Protein AF-A0A7X0E9U4-F1 (afdb_monomer)

Radius of gyration: 13.76 Å; Cα contacts (8 Å, |Δi|>4): 264; chains: 1; bounding box: 33×31×38 Å

Sequence (121 aa):
MEVSDVLLEAIRSLRSTFHVVLRDSQCLELAFSSVVLAGAEGSHIMSFTSPHSAWAMEWDSVNSNWVARPELSNPASGSVVEAFVKRSHTGYMLSFSDRGSPLVRWGFTAKAIAIRAATQA

Nearest PDB structures (foldseek):
  4twn-assembly1_A  TM=5.624E-01  e=2.763E+00  Homo sapiens
  9c1r-assembly1_A  TM=6.090E-01  e=5.281E+00  Homo sapiens
  3q6u-assembly1_A  TM=5.946E-01  e=5.003E+00  Homo sapiens
  4mxc-assembly1_A  TM=4.826E-01  e=5.281E+00  Homo sapiens
  7aaz-assembly1_A  TM=3.379E-01  e=6.210E+00  Homo sapiens

pLDDT: mean 72.65, std 9.89, range [42.5, 87.81]

Structure (mmCIF, N/CA/C/O backbone):
data_AF-A0A7X0E9U4-F1
#
_entry.id   AF-A0A7X0E9U4-F1
#
loop_
_atom_site.group_PDB
_atom_site.id
_atom_site.type_symbol
_atom_site.label_atom_id
_atom_site.label_alt_id
_atom_site.label_comp_id
_atom_site.label_asym_id
_atom_site.label_entity_id
_atom_site.label_seq_id
_atom_site.pdbx_PDB_ins_code
_atom_site.Cartn_x
_atom_site.Cartn_y
_atom_site.Cartn_z
_atom_site.occupancy
_atom_site.B_iso_or_equiv
_atom_site.auth_seq_id
_atom_site.auth_comp_id
_atom_site.auth_asym_id
_atom_site.auth_atom_id
_atom_site.pdbx_PDB_model_num
ATOM 1 N N . MET A 1 1 ? 5.198 9.657 16.022 1.00 49.19 1 MET A N 1
ATOM 2 C CA . MET A 1 1 ? 5.213 8.404 16.802 1.00 49.19 1 MET A CA 1
ATOM 3 C C . MET A 1 1 ? 5.990 7.398 15.978 1.00 49.19 1 MET A C 1
ATOM 5 O O . MET A 1 1 ? 5.622 7.212 14.825 1.00 49.19 1 MET A O 1
ATOM 9 N N . GLU A 1 2 ? 7.096 6.855 16.485 1.00 54.19 2 GLU A N 1
ATOM 10 C CA . GLU A 1 2 ? 7.781 5.769 15.777 1.00 54.19 2 GLU A CA 1
ATOM 11 C C . GLU A 1 2 ? 6.889 4.527 15.760 1.00 54.19 2 GLU A C 1
ATOM 13 O O . GLU A 1 2 ? 6.233 4.199 16.749 1.00 54.19 2 GLU A O 1
ATOM 18 N N . VAL A 1 3 ? 6.837 3.864 14.611 1.00 63.06 3 VAL A N 1
ATOM 19 C CA . VAL A 1 3 ? 6.064 2.640 14.417 1.00 63.06 3 VAL A CA 1
ATOM 20 C C . VAL A 1 3 ? 6.803 1.493 15.111 1.00 63.06 3 VAL A C 1
ATOM 22 O O . VAL A 1 3 ? 7.902 1.109 14.703 1.00 63.06 3 VAL A O 1
ATOM 25 N N . SER A 1 4 ? 6.220 0.972 16.194 1.00 67.94 4 SER A N 1
ATOM 26 C CA . SER A 1 4 ? 6.780 -0.166 16.929 1.00 67.94 4 SER A CA 1
ATOM 27 C C . SER A 1 4 ? 6.669 -1.458 16.115 1.00 67.94 4 SER A C 1
ATOM 29 O O . SER A 1 4 ? 5.805 -1.589 15.247 1.00 67.94 4 SER A O 1
ATOM 31 N N . ASP A 1 5 ? 7.516 -2.446 16.406 1.00 65.75 5 ASP A N 1
ATOM 32 C CA . ASP A 1 5 ? 7.462 -3.745 15.717 1.00 65.75 5 ASP A CA 1
ATOM 33 C C . ASP A 1 5 ? 6.136 -4.481 15.960 1.00 65.75 5 ASP A C 1
ATOM 35 O O . ASP A 1 5 ? 5.617 -5.128 15.054 1.00 65.75 5 ASP A O 1
ATOM 39 N N . VAL A 1 6 ? 5.515 -4.267 17.124 1.00 63.12 6 VAL A N 1
ATOM 40 C CA . VAL A 1 6 ? 4.160 -4.748 17.444 1.00 63.12 6 VAL A CA 1
ATOM 41 C C . VAL A 1 6 ? 3.120 -4.161 16.484 1.00 63.12 6 VAL A C 1
ATOM 43 O O . VAL A 1 6 ? 2.222 -4.863 16.025 1.00 63.12 6 VAL A O 1
ATOM 46 N N . LEU A 1 7 ? 3.254 -2.879 16.135 1.00 66.50 7 LEU A N 1
ATOM 47 C CA . LEU A 1 7 ? 2.363 -2.206 15.191 1.00 66.50 7 LEU A CA 1
ATOM 48 C C . LEU A 1 7 ? 2.541 -2.759 13.770 1.00 66.50 7 LEU A C 1
ATOM 50 O O . LEU A 1 7 ? 1.562 -2.934 13.050 1.00 66.50 7 LEU A O 1
ATOM 54 N N . LEU A 1 8 ? 3.777 -3.078 13.377 1.00 65.69 8 LEU A N 1
ATOM 55 C CA . LEU A 1 8 ? 4.064 -3.709 12.086 1.00 65.69 8 LEU A CA 1
ATOM 56 C C . LEU A 1 8 ? 3.496 -5.125 12.007 1.00 65.69 8 LEU A C 1
ATOM 58 O O . LEU A 1 8 ? 2.900 -5.477 10.994 1.00 65.69 8 LEU A O 1
ATOM 62 N N . GLU A 1 9 ? 3.646 -5.935 13.055 1.00 63.16 9 GLU A N 1
ATOM 63 C CA . GLU A 1 9 ? 3.042 -7.270 13.114 1.00 63.16 9 GLU A CA 1
ATOM 64 C C . GLU A 1 9 ? 1.512 -7.216 13.112 1.00 63.16 9 GLU A C 1
ATOM 66 O O . GLU A 1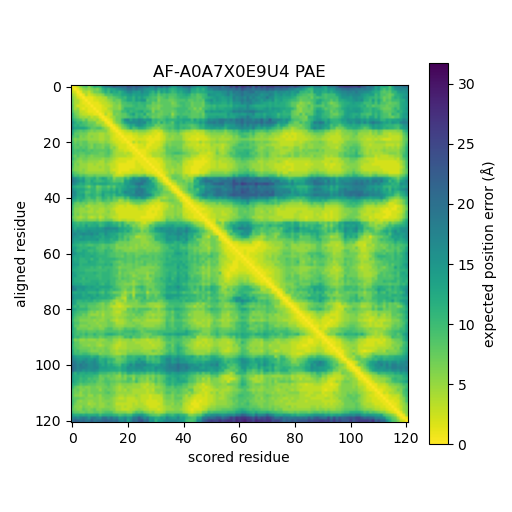 9 ? 0.870 -7.999 12.406 1.00 63.16 9 GLU A O 1
ATOM 71 N N . ALA A 1 10 ? 0.922 -6.239 13.807 1.00 61.50 10 ALA A N 1
ATOM 72 C CA . ALA A 1 10 ? -0.508 -5.977 13.723 1.00 61.50 10 ALA A CA 1
ATOM 73 C C . ALA A 1 10 ? -0.920 -5.674 12.274 1.00 61.50 10 ALA A C 1
ATOM 75 O O . ALA A 1 10 ? -1.823 -6.324 11.764 1.00 61.50 10 ALA A O 1
ATOM 76 N N . ILE A 1 11 ? -0.206 -4.799 11.556 1.00 64.62 11 ILE A N 1
ATOM 77 C CA . ILE A 1 11 ? -0.486 -4.517 10.135 1.00 64.62 11 ILE A CA 1
ATOM 78 C C . ILE A 1 11 ? -0.350 -5.772 9.267 1.00 64.62 11 ILE A C 1
ATOM 80 O O . ILE A 1 11 ? -1.213 -6.030 8.433 1.00 64.62 11 ILE A O 1
ATOM 84 N N . ARG A 1 12 ? 0.697 -6.579 9.478 1.00 62.97 12 ARG A N 1
ATOM 85 C CA . ARG A 1 12 ? 0.923 -7.837 8.739 1.00 62.97 12 ARG A CA 1
ATOM 86 C C . ARG A 1 12 ? -0.202 -8.856 8.935 1.00 62.97 12 ARG A C 1
ATOM 88 O O . ARG A 1 12 ? -0.352 -9.739 8.095 1.00 62.97 12 ARG A O 1
ATOM 95 N N . SER A 1 13 ? -0.954 -8.761 10.031 1.00 54.94 13 SER A N 1
ATOM 96 C CA . SER A 1 13 ? -2.075 -9.654 10.345 1.00 54.94 13 SER A CA 1
ATOM 97 C C . SER A 1 13 ? -3.447 -9.084 9.968 1.00 54.94 13 SER A C 1
ATOM 99 O O . SER A 1 13 ? -4.441 -9.812 10.037 1.00 54.94 13 SER A O 1
ATOM 101 N N . LEU A 1 14 ? -3.526 -7.825 9.511 1.00 61.09 14 LEU A N 1
ATOM 102 C CA . LEU A 1 14 ? -4.778 -7.225 9.058 1.00 61.09 14 LEU A CA 1
ATOM 103 C C . LEU A 1 14 ? -5.233 -7.877 7.749 1.00 61.09 14 LEU A C 1
ATOM 105 O O . LEU A 1 14 ? -4.778 -7.526 6.663 1.00 61.09 14 LEU A O 1
ATOM 109 N N . ARG A 1 15 ? -6.222 -8.769 7.845 1.00 62.25 15 ARG A N 1
ATOM 110 C CA . ARG A 1 15 ? -7.083 -9.152 6.713 1.00 62.25 15 ARG A CA 1
ATOM 111 C C . ARG A 1 15 ? -8.117 -8.053 6.439 1.00 62.25 15 ARG A C 1
ATOM 113 O O . ARG A 1 15 ? -9.315 -8.320 6.407 1.00 62.25 15 ARG A O 1
ATOM 120 N N . SER A 1 16 ? -7.659 -6.811 6.312 1.00 65.06 16 SER A N 1
ATOM 121 C CA . SER A 1 16 ? -8.516 -5.653 6.062 1.00 65.06 16 SER A CA 1
ATOM 122 C C . SER A 1 16 ? -8.303 -5.146 4.646 1.00 65.06 16 SER A C 1
ATOM 124 O O . SER A 1 1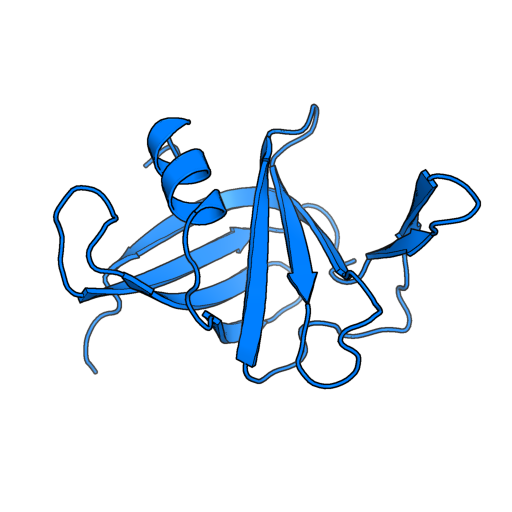6 ? -7.190 -5.137 4.132 1.00 65.06 16 SER A O 1
ATOM 126 N N . THR A 1 17 ? -9.387 -4.689 4.025 1.00 75.06 17 THR A N 1
ATOM 127 C CA . THR A 1 17 ? -9.280 -3.889 2.807 1.00 75.06 17 THR A CA 1
ATOM 128 C C . THR A 1 17 ? -8.795 -2.492 3.186 1.00 75.06 17 THR A C 1
ATOM 130 O O . THR A 1 17 ? -9.345 -1.864 4.091 1.00 75.06 17 THR A O 1
ATOM 133 N N . PHE A 1 18 ? -7.764 -2.018 2.498 1.00 81.00 18 PHE A N 1
ATOM 134 C CA . PHE A 1 18 ? -7.247 -0.664 2.609 1.00 81.00 18 PHE A CA 1
ATOM 135 C C . PHE A 1 18 ? -7.762 0.163 1.434 1.00 81.00 18 PHE A C 1
ATOM 137 O O . PHE A 1 18 ? -7.831 -0.321 0.307 1.00 81.00 18 PHE A O 1
ATOM 144 N N . HIS A 1 19 ? -8.085 1.423 1.670 1.00 84.81 19 HIS A N 1
ATOM 145 C CA . HIS A 1 19 ? -8.532 2.358 0.649 1.00 84.81 19 HIS A CA 1
ATOM 146 C C . HIS A 1 19 ? -7.477 3.433 0.443 1.00 84.81 19 HIS A C 1
ATOM 148 O O . HIS A 1 19 ? -7.027 4.048 1.405 1.00 84.81 19 HIS A O 1
ATOM 154 N N . VAL A 1 20 ? -7.086 3.678 -0.804 1.00 84.50 20 VAL A N 1
ATOM 155 C CA . VAL A 1 20 ? -6.166 4.775 -1.120 1.00 84.50 20 VAL A CA 1
ATOM 156 C C . VAL A 1 20 ? -6.892 6.106 -0.913 1.00 84.50 20 VAL A C 1
ATOM 158 O O . VAL A 1 20 ? -7.893 6.364 -1.577 1.00 84.50 20 VAL A O 1
ATOM 161 N N . VAL A 1 21 ? -6.392 6.935 0.005 1.00 87.62 21 VAL A N 1
ATOM 162 C CA . VAL A 1 21 ? -6.941 8.271 0.318 1.00 87.62 21 VAL A CA 1
ATOM 163 C C . VAL A 1 21 ? -6.142 9.368 -0.373 1.00 87.62 21 VAL A C 1
ATOM 165 O O . VAL A 1 21 ? -6.713 10.321 -0.895 1.00 87.62 21 VAL A O 1
ATOM 168 N N . LEU A 1 22 ? -4.818 9.224 -0.394 1.00 85.81 22 LEU A N 1
ATOM 169 C CA . LEU A 1 22 ? -3.899 10.163 -1.026 1.00 85.81 22 LEU A CA 1
ATOM 170 C C . LEU A 1 22 ? -2.796 9.383 -1.728 1.00 85.81 22 LEU A C 1
ATOM 172 O O . LEU A 1 22 ? -2.267 8.423 -1.171 1.00 85.81 22 LEU A O 1
ATOM 176 N N . ARG A 1 23 ? -2.423 9.831 -2.924 1.00 82.00 23 ARG A N 1
ATOM 177 C CA . ARG A 1 23 ? -1.217 9.389 -3.619 1.00 82.00 23 ARG A CA 1
ATOM 178 C C . ARG A 1 23 ? -0.624 10.564 -4.385 1.00 82.00 23 ARG A C 1
ATOM 180 O O . ARG A 1 23 ? -1.247 11.068 -5.317 1.00 82.00 23 ARG A O 1
ATOM 187 N N . ASP A 1 24 ? 0.591 10.950 -4.027 1.00 82.31 24 ASP A N 1
ATOM 188 C CA . ASP A 1 24 ? 1.387 11.932 -4.759 1.00 82.31 24 ASP A CA 1
ATOM 189 C C . ASP A 1 24 ? 2.841 11.450 -4.939 1.00 82.31 24 ASP A C 1
ATOM 191 O O . ASP A 1 24 ? 3.148 10.263 -4.812 1.00 82.31 24 ASP A O 1
ATOM 195 N N . SER A 1 25 ? 3.754 12.341 -5.325 1.00 77.44 25 SER A N 1
ATOM 196 C CA . SER A 1 25 ? 5.156 11.991 -5.575 1.00 77.44 25 SER A CA 1
ATOM 197 C C . SER A 1 25 ? 5.962 11.668 -4.307 1.00 77.44 25 SER A C 1
ATOM 199 O O . SER A 1 25 ? 7.057 11.115 -4.429 1.00 77.44 25 SER A O 1
ATOM 201 N N . GLN A 1 26 ? 5.440 11.991 -3.120 1.00 82.12 26 GLN A N 1
ATOM 202 C CA . GLN A 1 26 ? 6.115 11.911 -1.820 1.00 82.12 26 GLN A CA 1
ATOM 203 C C . GLN A 1 26 ? 5.345 11.097 -0.772 1.00 82.12 26 GLN A C 1
ATOM 205 O O . GLN A 1 26 ? 5.973 10.520 0.118 1.00 82.12 26 GLN A O 1
ATOM 210 N N . CYS A 1 27 ? 4.019 11.008 -0.878 1.00 85.38 27 CYS A N 1
ATOM 211 C CA . CYS A 1 27 ? 3.151 10.375 0.101 1.00 85.38 27 CYS A CA 1
ATOM 212 C C . CYS A 1 27 ? 2.143 9.405 -0.534 1.00 85.38 27 CYS A C 1
ATOM 214 O O . CYS A 1 27 ? 1.504 9.709 -1.544 1.00 85.38 27 CYS A O 1
ATOM 216 N N . LEU A 1 28 ? 1.959 8.256 0.119 1.00 85.00 28 LEU A N 1
ATOM 217 C CA . LEU A 1 28 ? 0.808 7.376 -0.063 1.00 85.00 28 LEU A CA 1
ATOM 218 C C . LEU A 1 28 ? 0.078 7.252 1.273 1.00 85.00 28 LEU A C 1
ATOM 220 O O . LEU A 1 28 ? 0.689 6.882 2.275 1.00 85.00 28 LEU A O 1
ATOM 224 N N . GLU A 1 29 ? -1.228 7.494 1.281 1.00 87.81 29 GLU A N 1
ATOM 225 C CA . GLU A 1 29 ? -2.075 7.282 2.450 1.00 87.81 29 GLU A CA 1
ATOM 226 C C . GLU A 1 29 ? -3.133 6.219 2.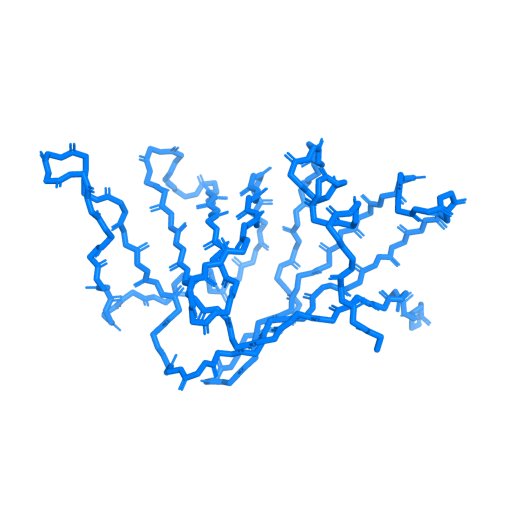193 1.00 87.81 29 GLU A C 1
ATOM 228 O O . GLU A 1 29 ? -3.882 6.279 1.215 1.00 87.81 29 GLU A O 1
ATOM 233 N N . LEU A 1 30 ? -3.209 5.265 3.116 1.00 85.62 30 LEU A N 1
ATOM 234 C CA . LEU A 1 30 ? -4.155 4.163 3.101 1.00 85.62 30 LEU A CA 1
ATOM 235 C C . LEU A 1 30 ? -5.080 4.263 4.316 1.00 85.62 30 LEU A C 1
ATOM 237 O O . LEU A 1 30 ? -4.615 4.194 5.455 1.00 85.62 30 LEU A O 1
ATOM 241 N N . ALA A 1 31 ? -6.382 4.401 4.083 1.00 86.56 31 ALA A N 1
ATOM 242 C CA . ALA A 1 31 ? -7.400 4.261 5.114 1.00 86.56 31 ALA A CA 1
ATOM 243 C C . ALA A 1 31 ? -7.761 2.793 5.320 1.00 86.56 31 ALA A C 1
ATOM 245 O O . ALA A 1 31 ? -7.884 2.033 4.364 1.00 86.56 31 ALA A O 1
ATOM 246 N N . PHE A 1 32 ? -7.970 2.398 6.565 1.00 81.00 32 PHE A N 1
ATOM 247 C CA . PHE A 1 32 ? -8.428 1.061 6.915 1.00 81.00 32 PHE A CA 1
ATOM 248 C C . PHE A 1 32 ? -9.170 1.111 8.243 1.00 81.00 32 PHE A C 1
ATOM 250 O O . PHE A 1 32 ? -8.881 1.942 9.105 1.00 81.00 32 PHE A O 1
ATOM 257 N N . SER A 1 33 ? -10.119 0.201 8.415 1.00 76.69 33 SER A N 1
ATOM 258 C CA . SER A 1 33 ? -10.769 -0.017 9.702 1.00 76.69 33 SER A CA 1
ATOM 259 C C . SER A 1 33 ? -10.087 -1.187 10.401 1.00 76.69 33 SER A C 1
ATOM 261 O O . SER A 1 33 ? -9.833 -2.234 9.793 1.00 76.69 33 SER A O 1
ATOM 263 N N . SER A 1 34 ? -9.748 -0.997 11.672 1.00 66.06 34 SER A N 1
ATOM 264 C CA . SER A 1 34 ? -9.150 -2.034 12.508 1.00 66.06 34 SER A CA 1
ATOM 265 C C . SER A 1 34 ? -9.721 -1.956 13.917 1.00 66.06 34 SER A C 1
ATOM 267 O O . SER A 1 34 ? -9.963 -0.875 14.439 1.00 66.06 34 SER A O 1
ATOM 269 N N . VAL A 1 35 ? -9.917 -3.126 14.519 1.00 53.16 35 VAL A N 1
ATOM 270 C CA . VAL A 1 35 ? -10.223 -3.297 15.950 1.00 53.16 35 VAL A CA 1
ATOM 271 C C . VAL A 1 35 ? -8.931 -3.567 16.746 1.00 53.16 35 VAL A C 1
ATOM 273 O O . VAL A 1 35 ? -8.899 -3.497 17.968 1.00 53.16 35 VAL A O 1
ATOM 276 N N . VAL A 1 36 ? -7.828 -3.888 16.058 1.00 56.12 36 VAL A N 1
ATOM 277 C CA . VAL A 1 36 ? -6.659 -4.565 16.651 1.00 56.12 36 VAL A CA 1
ATOM 278 C C . VAL A 1 36 ? -5.468 -3.624 16.862 1.00 56.12 36 VAL A C 1
ATOM 280 O O . VAL A 1 36 ? -4.500 -3.986 17.530 1.00 56.12 36 VAL A O 1
ATOM 283 N N . LEU A 1 37 ? -5.510 -2.393 16.343 1.00 59.66 37 LEU A N 1
ATOM 284 C CA . LEU A 1 37 ? -4.432 -1.434 16.584 1.00 59.66 37 LEU A CA 1
ATOM 285 C C . LEU A 1 37 ? -4.505 -0.897 18.016 1.00 59.66 37 LEU A C 1
ATOM 287 O O . LEU A 1 37 ? -5.214 0.060 18.303 1.00 59.66 37 LEU A O 1
ATOM 291 N N . ALA A 1 38 ? -3.747 -1.536 18.911 1.00 55.53 38 ALA A N 1
ATOM 292 C CA . ALA A 1 38 ? -3.591 -1.140 20.311 1.00 55.53 38 ALA A CA 1
ATOM 293 C C . ALA A 1 38 ? -4.920 -1.005 21.089 1.00 55.53 38 ALA A C 1
ATOM 295 O O . ALA A 1 38 ? -5.028 -0.178 21.990 1.00 55.53 38 ALA A O 1
ATOM 296 N N . GLY A 1 39 ? -5.931 -1.814 20.744 1.00 54.25 39 GLY A N 1
ATOM 297 C CA . GLY A 1 39 ? -7.243 -1.804 21.403 1.00 54.25 39 GLY A CA 1
ATOM 298 C C . GLY A 1 39 ? -8.121 -0.594 21.068 1.00 54.25 39 GLY A C 1
ATOM 299 O O . GLY A 1 39 ? -9.140 -0.392 21.723 1.00 54.25 39 GLY A O 1
ATOM 300 N N . ALA A 1 40 ? -7.740 0.213 20.075 1.00 54.19 40 ALA A N 1
ATOM 301 C CA . ALA A 1 40 ? -8.580 1.279 19.557 1.00 54.19 40 ALA A CA 1
ATOM 302 C C . ALA A 1 40 ? -9.440 0.741 18.406 1.00 54.19 40 ALA A C 1
ATOM 304 O O . ALA A 1 40 ? -8.919 0.333 17.368 1.00 54.19 40 ALA A O 1
ATOM 305 N N . GLU A 1 41 ? -10.758 0.749 18.596 1.00 65.50 41 GLU A N 1
ATOM 306 C CA . GLU A 1 41 ? -11.716 0.564 17.509 1.00 65.50 4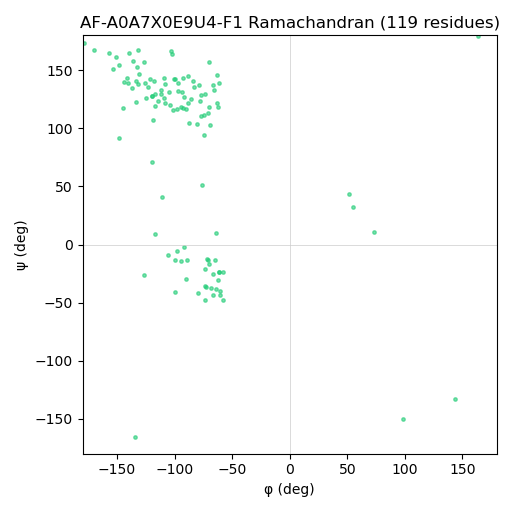1 GLU A CA 1
ATOM 307 C C . GLU A 1 41 ? -11.832 1.859 16.705 1.00 65.50 41 GLU A C 1
ATOM 309 O O . GLU A 1 41 ? -12.064 2.933 17.264 1.00 65.50 41 GLU A O 1
ATOM 314 N N . GLY A 1 42 ? -11.686 1.771 15.382 1.00 73.38 42 GLY A N 1
ATOM 315 C CA . GLY A 1 42 ? -11.942 2.917 14.522 1.00 73.38 42 GLY A CA 1
ATOM 316 C C . GLY A 1 42 ? -11.378 2.809 13.114 1.00 73.38 42 GLY A C 1
ATOM 317 O O . GLY A 1 42 ? -10.748 1.827 12.709 1.00 73.38 42 GLY A O 1
ATOM 318 N N . SER A 1 43 ? -11.631 3.867 12.348 1.00 81.50 43 SER A N 1
ATOM 319 C CA . SER A 1 43 ? -10.959 4.100 11.076 1.00 81.50 43 SER A CA 1
ATOM 320 C C . SER A 1 43 ? -9.619 4.777 11.333 1.00 81.50 43 SER A C 1
ATOM 322 O O . SER A 1 43 ? -9.516 5.727 12.109 1.00 81.50 43 SER A O 1
ATOM 324 N N . HIS A 1 44 ? -8.588 4.300 10.653 1.00 83.88 44 HIS A N 1
ATOM 325 C CA . HIS A 1 44 ? -7.227 4.800 10.751 1.00 83.88 44 HIS A CA 1
ATOM 326 C C . HIS A 1 44 ? -6.696 5.137 9.367 1.00 83.88 44 HIS A C 1
ATOM 328 O O . HIS A 1 44 ? -7.154 4.594 8.363 1.00 83.88 44 HIS A O 1
ATOM 334 N N . ILE A 1 45 ? -5.701 6.018 9.328 1.00 85.88 45 ILE A N 1
ATOM 335 C CA . ILE A 1 45 ? -4.937 6.320 8.124 1.00 85.88 45 ILE A CA 1
ATOM 336 C C . ILE A 1 45 ? -3.474 5.991 8.387 1.00 85.88 45 ILE A C 1
ATOM 338 O O . ILE A 1 45 ? -2.888 6.455 9.370 1.00 85.88 45 ILE A O 1
ATOM 342 N N . MET A 1 46 ? -2.898 5.191 7.495 1.00 84.31 46 MET A N 1
ATOM 343 C CA . MET A 1 46 ? -1.478 4.877 7.444 1.00 84.31 46 MET A CA 1
ATOM 344 C C . MET A 1 46 ? -0.831 5.652 6.305 1.00 84.31 46 MET A C 1
ATOM 346 O O . MET A 1 46 ? -1.205 5.477 5.147 1.00 84.31 46 MET A O 1
ATOM 350 N N . SER A 1 47 ? 0.137 6.494 6.642 1.00 86.75 47 SER A N 1
ATOM 351 C CA . SER A 1 47 ? 0.877 7.322 5.694 1.00 86.75 47 SER A CA 1
ATOM 352 C C . SER A 1 47 ? 2.268 6.744 5.482 1.00 86.75 47 SER A C 1
ATOM 354 O O . SER A 1 47 ? 2.984 6.467 6.446 1.00 86.75 47 SER A O 1
ATOM 356 N N . PHE A 1 48 ? 2.662 6.608 4.222 1.00 83.75 48 PHE A N 1
ATOM 357 C CA . PHE A 1 48 ? 3.981 6.172 3.794 1.00 83.75 48 PHE A CA 1
ATOM 358 C C . PHE A 1 48 ? 4.671 7.315 3.065 1.00 83.75 48 PHE A C 1
ATOM 360 O O . PHE A 1 48 ? 4.165 7.805 2.057 1.00 83.75 48 PHE A O 1
ATOM 367 N N . THR A 1 49 ? 5.848 7.713 3.538 1.00 84.31 49 THR A N 1
ATOM 368 C CA . THR A 1 49 ? 6.668 8.711 2.844 1.00 84.31 49 THR A CA 1
ATOM 369 C C . THR A 1 49 ? 7.678 8.003 1.961 1.00 84.31 49 THR A C 1
ATOM 371 O O . THR A 1 49 ? 8.530 7.272 2.476 1.00 84.31 49 THR A O 1
ATOM 374 N N . SER A 1 50 ? 7.621 8.212 0.648 1.00 72.50 50 SER A N 1
ATOM 375 C CA . SER A 1 50 ? 8.602 7.604 -0.245 1.00 72.50 50 SER A CA 1
ATOM 376 C C . SER A 1 50 ? 9.928 8.373 -0.240 1.00 72.50 50 SER A C 1
ATOM 378 O O . SER A 1 50 ? 9.926 9.604 -0.286 1.00 72.50 50 SER A O 1
ATOM 380 N N . PRO A 1 51 ? 11.083 7.681 -0.213 1.00 61.16 51 PRO A N 1
ATOM 381 C CA . PRO A 1 51 ? 12.374 8.289 -0.492 1.00 61.16 51 PRO A CA 1
ATOM 382 C C . PRO A 1 51 ? 12.567 8.595 -1.988 1.00 61.16 51 PRO A C 1
ATOM 384 O O . PRO A 1 51 ? 13.393 9.441 -2.322 1.00 61.16 51 PRO A O 1
ATOM 387 N N . HIS A 1 52 ? 11.824 7.932 -2.886 1.00 64.56 52 HIS A N 1
ATOM 388 C CA . HIS A 1 52 ? 11.969 8.035 -4.343 1.00 64.56 52 HIS A CA 1
ATOM 389 C C . HIS A 1 52 ? 10.598 7.947 -5.028 1.00 64.56 52 HIS A C 1
ATOM 391 O O . HIS A 1 52 ? 9.786 7.114 -4.657 1.00 64.56 52 HIS A O 1
ATOM 397 N N . SER A 1 53 ? 10.308 8.724 -6.070 1.00 63.16 53 SER A N 1
ATOM 398 C CA . SER A 1 53 ? 8.969 8.755 -6.704 1.00 63.16 53 SER A CA 1
ATOM 399 C C . SER A 1 53 ? 8.501 7.443 -7.382 1.00 63.16 53 SER A C 1
ATOM 401 O O . SER A 1 53 ? 7.494 7.442 -8.086 1.00 63.16 53 SER A O 1
ATOM 403 N N . ALA A 1 54 ? 9.209 6.325 -7.183 1.00 64.44 54 ALA A N 1
ATOM 404 C CA . ALA A 1 54 ? 8.829 4.989 -7.623 1.00 64.44 54 ALA A CA 1
ATOM 405 C C . ALA A 1 54 ? 7.949 4.295 -6.568 1.00 64.44 54 ALA A C 1
ATOM 407 O O . ALA A 1 54 ? 8.433 3.817 -5.543 1.00 64.44 54 ALA A O 1
ATOM 408 N N . TRP A 1 55 ? 6.648 4.230 -6.850 1.00 67.81 55 TRP A N 1
ATOM 409 C CA . TRP A 1 55 ? 5.634 3.622 -5.975 1.00 67.81 55 TRP A CA 1
ATOM 410 C C . TRP A 1 55 ? 5.240 2.197 -6.377 1.00 67.81 55 TRP A C 1
ATOM 412 O O . TRP A 1 55 ? 4.610 1.492 -5.593 1.00 67.81 55 TRP A O 1
ATOM 422 N N . ALA A 1 56 ? 5.629 1.772 -7.581 1.00 71.69 56 ALA A N 1
ATOM 423 C CA . ALA A 1 56 ? 5.319 0.460 -8.121 1.00 71.69 56 ALA A CA 1
ATOM 424 C C . ALA A 1 56 ? 6.609 -0.316 -8.402 1.00 71.69 56 ALA A C 1
ATOM 426 O O . ALA A 1 56 ? 7.347 -0.040 -9.350 1.00 71.69 56 ALA A O 1
ATOM 427 N N . MET A 1 57 ? 6.875 -1.308 -7.564 1.00 76.25 57 MET A N 1
ATOM 428 C CA . MET A 1 57 ? 7.768 -2.415 -7.868 1.00 76.25 57 MET A CA 1
ATOM 429 C C . MET A 1 57 ? 6.926 -3.669 -8.058 1.00 76.25 57 MET A C 1
ATOM 431 O O . MET A 1 57 ? 6.002 -3.904 -7.286 1.00 76.25 57 MET A O 1
ATOM 435 N N . GLU A 1 58 ? 7.251 -4.469 -9.061 1.00 79.19 58 GLU A N 1
ATOM 436 C CA . GLU A 1 58 ? 6.664 -5.786 -9.292 1.00 79.19 58 GLU A CA 1
ATOM 437 C C . GLU A 1 58 ? 7.582 -6.863 -8.709 1.00 79.19 58 GLU A C 1
ATOM 439 O O . GLU A 1 58 ? 8.806 -6.769 -8.833 1.00 79.19 58 GLU A O 1
ATOM 444 N N . TRP A 1 59 ? 7.011 -7.885 -8.068 1.00 79.44 59 TRP A N 1
ATOM 445 C CA . TRP A 1 59 ? 7.784 -9.057 -7.661 1.00 79.44 59 TRP A CA 1
ATOM 446 C C . TRP A 1 59 ? 8.051 -9.972 -8.861 1.00 79.44 59 TRP A C 1
ATOM 448 O O . TRP A 1 59 ? 7.147 -10.649 -9.352 1.00 79.44 59 TRP A O 1
ATOM 458 N N . ASP A 1 60 ? 9.305 -10.041 -9.296 1.00 80.88 60 ASP A N 1
ATOM 459 C CA . ASP A 1 60 ? 9.766 -11.018 -10.273 1.00 80.88 60 ASP A CA 1
ATOM 460 C C . ASP A 1 60 ? 10.023 -12.353 -9.565 1.00 80.88 60 ASP A C 1
ATOM 462 O O . ASP A 1 60 ? 11.020 -12.554 -8.865 1.00 80.88 60 ASP A O 1
ATOM 466 N N . SER A 1 61 ? 9.088 -13.284 -9.751 1.00 78.12 61 SER A N 1
ATOM 467 C CA . SER A 1 61 ? 9.167 -14.624 -9.165 1.00 78.12 61 SER A CA 1
ATOM 468 C C . SER A 1 61 ? 10.313 -15.480 -9.713 1.00 78.12 61 SER A C 1
ATOM 470 O O . SER A 1 61 ? 10.786 -16.360 -8.997 1.00 78.12 61 SER A O 1
ATOM 472 N N . VAL A 1 62 ? 10.787 -15.216 -10.937 1.00 83.56 62 VAL A N 1
ATOM 473 C CA . VAL A 1 62 ? 11.872 -15.975 -11.575 1.00 83.56 62 VAL A CA 1
ATOM 474 C C . VAL A 1 62 ? 13.198 -15.610 -10.925 1.00 83.56 62 VAL A C 1
ATOM 476 O O . VAL A 1 62 ? 13.960 -16.485 -10.521 1.00 83.56 62 VAL A O 1
ATOM 479 N N . ASN A 1 63 ? 13.448 -14.310 -10.773 1.00 83.94 63 ASN A N 1
ATOM 480 C CA . ASN A 1 63 ? 14.692 -13.801 -10.200 1.00 83.94 63 ASN A CA 1
ATOM 481 C C . ASN A 1 63 ? 14.618 -13.583 -8.682 1.00 83.94 63 ASN A C 1
ATOM 483 O O . ASN A 1 63 ? 15.617 -13.218 -8.062 1.00 83.94 63 ASN A O 1
ATOM 487 N N . SER A 1 64 ? 13.451 -13.821 -8.071 1.00 80.50 64 SER A N 1
ATOM 488 C CA . SER A 1 64 ? 13.192 -13.604 -6.643 1.00 80.50 64 SER A CA 1
ATOM 489 C C . SER A 1 64 ? 13.601 -12.204 -6.177 1.00 80.50 64 SER A C 1
ATOM 491 O O . SER A 1 64 ? 14.225 -12.033 -5.125 1.00 80.50 64 SER A O 1
ATOM 493 N N . ASN A 1 65 ? 13.269 -11.188 -6.971 1.00 79.00 65 ASN A N 1
ATOM 494 C CA . ASN A 1 65 ? 13.598 -9.802 -6.675 1.00 79.00 65 ASN A CA 1
ATOM 495 C C . ASN A 1 65 ? 12.446 -8.851 -7.022 1.00 79.00 65 ASN A C 1
ATOM 497 O O . ASN A 1 65 ? 11.481 -9.196 -7.697 1.00 79.00 65 ASN A O 1
ATOM 501 N N . TRP A 1 66 ? 12.538 -7.631 -6.499 1.00 77.06 66 TRP A N 1
ATOM 502 C CA . TRP A 1 66 ? 11.615 -6.556 -6.837 1.00 77.06 66 TRP A CA 1
ATOM 503 C C . TRP A 1 66 ? 12.178 -5.758 -8.008 1.00 77.06 66 TRP A C 1
ATOM 505 O O . TRP A 1 66 ? 13.304 -5.264 -7.931 1.00 77.06 66 TRP A O 1
ATOM 515 N N . VAL A 1 67 ? 11.384 -5.590 -9.060 1.00 81.19 67 VAL A N 1
ATOM 516 C CA . VAL A 1 67 ? 11.750 -4.827 -10.256 1.00 81.19 67 VAL A CA 1
ATOM 517 C C . VAL A 1 67 ? 10.935 -3.543 -10.285 1.00 81.19 67 VAL A C 1
ATOM 519 O O . VAL A 1 67 ? 9.711 -3.573 -10.179 1.00 81.19 67 VAL A O 1
ATOM 522 N N . ALA A 1 68 ? 11.605 -2.396 -10.406 1.00 76.12 68 ALA A N 1
ATOM 523 C CA . ALA A 1 68 ? 10.920 -1.113 -10.517 1.00 76.12 68 ALA A CA 1
ATOM 524 C C . ALA A 1 68 ? 10.125 -1.039 -11.831 1.00 76.12 68 ALA A C 1
ATOM 526 O O . ALA A 1 68 ? 10.655 -1.347 -12.898 1.00 76.12 68 ALA A O 1
ATOM 527 N N . ARG A 1 69 ? 8.872 -0.593 -11.740 1.00 77.62 69 ARG A N 1
ATOM 528 C CA . ARG A 1 69 ? 7.959 -0.378 -12.868 1.00 77.62 69 ARG A CA 1
ATOM 529 C C . ARG A 1 69 ? 7.546 1.097 -12.914 1.00 77.62 69 ARG A C 1
ATOM 531 O O . ARG A 1 69 ? 6.428 1.427 -12.5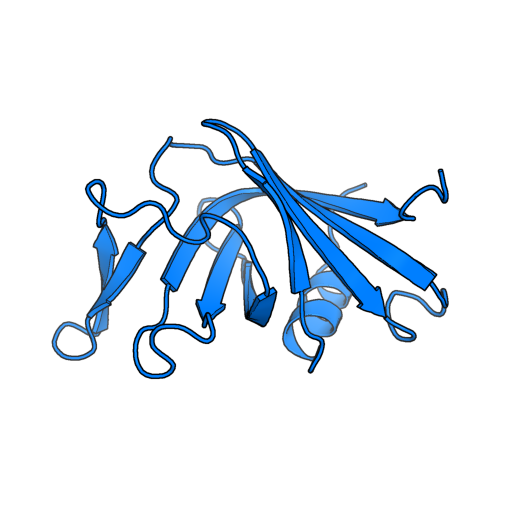19 1.00 77.62 69 ARG A O 1
ATOM 538 N N . PRO A 1 70 ? 8.455 2.018 -13.294 1.00 69.88 70 PRO A N 1
ATOM 539 C CA . PRO A 1 70 ? 8.188 3.461 -13.281 1.00 69.88 70 PRO A CA 1
ATOM 540 C C . PRO A 1 70 ? 7.040 3.886 -14.209 1.00 69.88 70 PRO A C 1
ATOM 542 O O . PRO A 1 70 ? 6.429 4.929 -13.994 1.00 69.88 70 PRO A O 1
ATOM 545 N N . GLU A 1 71 ? 6.739 3.087 -15.230 1.00 72.44 71 GLU A N 1
ATOM 546 C CA . GLU A 1 71 ? 5.607 3.254 -16.138 1.00 72.44 71 GLU A CA 1
ATOM 547 C C . GLU A 1 71 ? 4.252 2.970 -15.475 1.00 72.44 71 GLU A C 1
ATOM 549 O 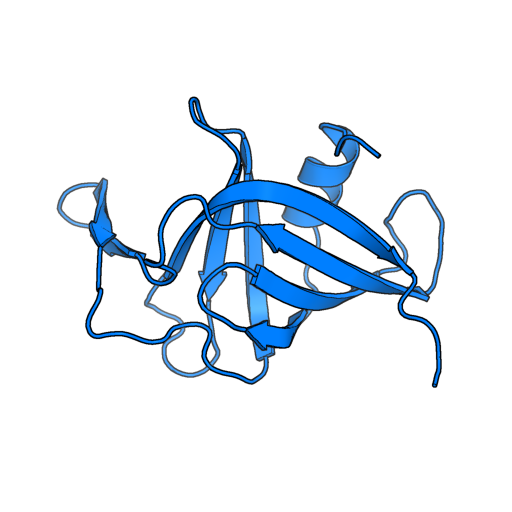O . GLU A 1 71 ? 3.209 3.374 -15.991 1.00 72.44 71 GLU A O 1
ATOM 554 N N . LEU A 1 72 ? 4.254 2.290 -14.327 1.00 69.94 72 LEU A N 1
ATOM 555 C CA . LEU A 1 72 ? 3.052 1.918 -13.603 1.00 69.94 72 LEU A CA 1
ATOM 556 C C . LEU A 1 72 ? 2.787 2.869 -12.444 1.00 69.94 72 LEU A C 1
ATOM 558 O O . LEU A 1 72 ? 3.673 3.326 -11.725 1.00 69.94 72 LEU A O 1
ATOM 562 N N . SER A 1 73 ? 1.504 3.142 -12.239 1.00 67.81 73 SER A N 1
ATOM 563 C CA . SER A 1 73 ? 1.030 4.076 -11.225 1.00 67.81 73 SER A CA 1
ATOM 564 C C . SER A 1 73 ? 0.291 3.379 -10.089 1.00 67.81 73 SER A C 1
ATOM 566 O O . SER A 1 73 ? -0.714 3.892 -9.625 1.00 67.81 73 SER A O 1
ATOM 568 N N . ASN A 1 74 ? 0.777 2.228 -9.620 1.00 69.19 74 ASN A N 1
ATOM 569 C CA . ASN A 1 74 ? 0.110 1.466 -8.561 1.00 69.19 74 ASN A CA 1
ATOM 570 C C . ASN A 1 74 ? 0.626 1.825 -7.149 1.00 69.19 74 ASN A C 1
ATOM 572 O O . ASN A 1 74 ? 1.821 2.071 -6.995 1.00 69.19 74 ASN A O 1
ATOM 576 N N . PRO A 1 75 ? -0.247 1.852 -6.121 1.00 69.94 75 PRO A N 1
ATOM 577 C CA . PRO A 1 75 ? -1.702 1.815 -6.239 1.00 69.94 75 PRO A CA 1
ATOM 578 C C . PRO A 1 75 ? -2.209 3.211 -6.653 1.00 69.94 75 PRO A C 1
ATOM 580 O O . PRO A 1 75 ? -1.911 4.206 -5.993 1.00 69.94 75 PRO A O 1
ATOM 583 N N . ALA A 1 76 ? -2.949 3.302 -7.763 1.00 64.25 76 ALA A N 1
ATOM 584 C CA . ALA A 1 76 ? -3.355 4.599 -8.323 1.00 64.25 76 ALA A CA 1
ATOM 585 C C . ALA A 1 76 ? -4.558 5.190 -7.580 1.00 64.25 76 ALA A C 1
ATOM 587 O O . ALA A 1 76 ? -4.629 6.391 -7.335 1.00 64.25 76 ALA A O 1
ATOM 588 N N . SER A 1 77 ? -5.522 4.323 -7.266 1.00 68.06 77 SER A N 1
ATOM 589 C CA . SER A 1 77 ? -6.758 4.598 -6.533 1.00 68.06 77 SER A CA 1
ATOM 590 C C . SER A 1 77 ? -7.439 3.265 -6.188 1.00 68.06 77 SER A C 1
ATOM 592 O O . SER A 1 77 ? -7.072 2.216 -6.722 1.00 68.06 77 SER A O 1
ATOM 594 N N . GLY A 1 78 ? -8.441 3.291 -5.308 1.00 73.50 78 GLY A N 1
ATOM 595 C CA . GLY A 1 78 ? -9.294 2.132 -5.040 1.00 73.50 78 GLY A CA 1
ATOM 596 C C . GLY A 1 78 ? -8.902 1.329 -3.801 1.00 73.50 78 GLY A C 1
ATOM 597 O O . GLY A 1 78 ? -8.436 1.882 -2.805 1.00 73.50 78 GLY A O 1
ATOM 598 N N . SER A 1 79 ? -9.192 0.026 -3.845 1.00 73.81 79 SER A N 1
ATOM 599 C CA . SER A 1 79 ? -9.089 -0.880 -2.698 1.00 73.81 79 SER A CA 1
ATOM 600 C C . SER A 1 79 ? -7.908 -1.840 -2.843 1.00 73.81 79 SER A C 1
ATOM 602 O O . SER A 1 79 ? -7.863 -2.633 -3.784 1.00 73.81 79 SER A O 1
ATOM 604 N N . VAL A 1 80 ? -6.996 -1.799 -1.879 1.00 74.88 80 VAL A N 1
ATOM 605 C CA . VAL A 1 80 ? -5.928 -2.777 -1.664 1.00 74.88 80 VAL A CA 1
ATOM 606 C C . VAL A 1 80 ? -6.477 -3.874 -0.756 1.00 74.88 80 VAL A C 1
ATOM 608 O O . VAL A 1 80 ? -6.968 -3.591 0.334 1.00 74.88 80 VAL A O 1
ATOM 611 N N . VAL A 1 81 ? -6.455 -5.122 -1.214 1.00 68.75 81 VAL A N 1
ATOM 612 C CA . VAL A 1 81 ? -7.118 -6.233 -0.502 1.00 68.75 81 VAL A CA 1
ATOM 613 C C . VAL A 1 81 ? -6.178 -6.904 0.489 1.00 68.75 81 VAL A C 1
ATOM 615 O O . VAL A 1 81 ? -6.621 -7.390 1.526 1.00 68.75 81 VAL A O 1
ATOM 618 N N . GLU A 1 82 ? -4.882 -6.886 0.195 1.00 71.38 82 GLU A N 1
ATOM 619 C CA . GLU A 1 82 ? -3.847 -7.392 1.082 1.00 71.38 82 GLU A CA 1
ATOM 620 C C . GLU A 1 82 ? -2.685 -6.411 1.087 1.00 71.38 82 GLU A C 1
ATOM 622 O O . GLU A 1 82 ? -2.243 -5.955 0.031 1.00 71.38 82 GLU A O 1
ATOM 627 N N . ALA A 1 83 ? -2.182 -6.104 2.277 1.00 74.06 83 ALA A N 1
ATOM 628 C CA . ALA A 1 83 ? -0.998 -5.291 2.462 1.00 74.06 83 ALA A CA 1
ATOM 629 C C . ALA A 1 83 ? -0.079 -5.959 3.483 1.00 74.06 83 ALA A C 1
ATOM 631 O O . ALA A 1 83 ? -0.515 -6.512 4.489 1.00 74.06 83 ALA A O 1
ATOM 632 N N . PHE A 1 84 ? 1.216 -5.889 3.224 1.00 74.50 84 PHE A N 1
ATOM 633 C CA . PHE A 1 84 ? 2.257 -6.437 4.065 1.00 74.50 84 PHE A CA 1
ATOM 634 C C . PHE A 1 84 ? 3.347 -5.394 4.241 1.00 74.50 84 PHE A C 1
ATOM 636 O O . PHE A 1 84 ? 3.952 -4.954 3.266 1.00 74.50 84 PHE A O 1
ATOM 643 N N . VAL A 1 85 ? 3.637 -5.031 5.487 1.00 76.44 85 VAL A N 1
ATOM 644 C CA . VAL A 1 85 ? 4.724 -4.109 5.815 1.00 76.44 85 VAL A CA 1
ATOM 645 C C . VAL A 1 85 ? 5.823 -4.866 6.545 1.00 76.44 85 VAL A C 1
ATOM 647 O O . VAL A 1 85 ? 5.555 -5.591 7.502 1.00 76.44 85 VAL A O 1
ATOM 650 N N . LYS A 1 86 ? 7.078 -4.677 6.134 1.00 75.31 86 LYS A N 1
ATOM 651 C CA . LYS A 1 86 ? 8.247 -5.129 6.901 1.00 75.31 86 LYS A CA 1
ATOM 652 C C . LYS A 1 86 ? 9.301 -4.041 7.013 1.00 75.31 86 LYS A C 1
ATOM 654 O O . LYS A 1 86 ? 9.446 -3.221 6.108 1.00 75.31 86 LYS A O 1
ATOM 659 N N . ARG A 1 87 ? 10.104 -4.085 8.079 1.00 76.19 87 ARG A N 1
ATOM 660 C CA . ARG A 1 87 ? 11.368 -3.341 8.112 1.00 76.19 87 ARG A CA 1
ATOM 661 C C . ARG A 1 87 ? 12.315 -3.871 7.032 1.00 76.19 87 ARG A C 1
ATOM 663 O O . ARG A 1 87 ? 12.332 -5.059 6.708 1.00 76.19 87 ARG A O 1
ATOM 670 N N . SER A 1 88 ? 13.099 -2.964 6.478 1.00 74.94 88 SER A N 1
ATOM 671 C CA . SER A 1 88 ? 14.197 -3.216 5.550 1.00 74.94 88 SER A CA 1
ATOM 672 C C . SER A 1 88 ? 15.421 -2.428 6.018 1.00 74.94 88 SER A C 1
ATOM 674 O O . SER A 1 88 ? 15.297 -1.538 6.858 1.00 74.94 88 SER A O 1
ATOM 676 N N . HIS A 1 89 ? 16.596 -2.712 5.458 1.00 74.75 89 HIS A N 1
ATOM 677 C CA . HIS A 1 89 ? 17.833 -2.007 5.814 1.00 74.75 89 HIS A CA 1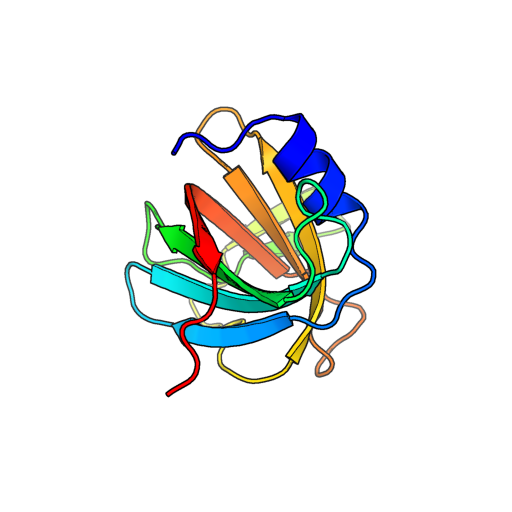
ATOM 678 C C . HIS A 1 89 ? 17.762 -0.484 5.594 1.00 74.75 89 HIS A C 1
ATOM 680 O O . HIS A 1 89 ? 18.501 0.257 6.232 1.00 74.75 89 HIS A O 1
ATOM 686 N N . THR A 1 90 ? 16.877 -0.009 4.713 1.00 73.50 90 THR A N 1
ATOM 687 C CA . THR A 1 90 ? 16.789 1.401 4.299 1.00 73.50 90 THR A CA 1
ATOM 688 C C . THR A 1 90 ? 15.459 2.071 4.665 1.00 73.50 90 THR A C 1
ATOM 690 O O . THR A 1 90 ? 15.190 3.174 4.197 1.00 73.50 90 THR A O 1
ATOM 693 N N . GLY A 1 91 ? 14.603 1.421 5.463 1.00 80.56 91 GLY A N 1
ATOM 694 C CA . GLY A 1 91 ? 13.267 1.927 5.801 1.00 80.56 91 GLY A CA 1
ATOM 695 C C . GLY A 1 91 ? 12.236 0.808 5.911 1.00 80.56 91 GLY A C 1
ATOM 696 O O . GLY A 1 91 ? 12.505 -0.238 6.500 1.00 80.56 91 GLY A O 1
ATOM 697 N N . TYR A 1 92 ? 11.068 0.982 5.299 1.00 78.56 92 TYR A N 1
ATOM 698 C CA . TYR A 1 92 ? 9.947 0.048 5.387 1.00 78.56 92 TYR A CA 1
ATOM 699 C C . TYR A 1 92 ? 9.486 -0.385 4.006 1.00 78.56 92 TYR A C 1
ATOM 701 O O . TYR A 1 92 ? 9.164 0.448 3.174 1.00 78.56 92 TYR A O 1
ATOM 709 N N . MET A 1 93 ? 9.412 -1.685 3.762 1.00 78.75 93 MET A N 1
ATOM 710 C CA . MET A 1 93 ? 8.883 -2.211 2.513 1.00 78.75 93 MET A CA 1
ATOM 711 C C . MET A 1 93 ? 7.396 -2.495 2.690 1.00 78.75 93 MET A C 1
ATOM 713 O O . MET A 1 93 ? 7.034 -3.338 3.515 1.00 78.75 93 MET A O 1
ATOM 717 N N . LEU A 1 94 ? 6.560 -1.808 1.918 1.00 79.38 94 LEU A N 1
ATOM 718 C CA . LEU A 1 94 ? 5.158 -2.157 1.745 1.00 79.38 94 LEU A CA 1
ATOM 719 C C . LEU A 1 94 ? 5.045 -3.048 0.512 1.00 79.38 94 LEU A C 1
ATOM 721 O O . LEU A 1 94 ? 5.573 -2.707 -0.540 1.00 79.38 94 LEU A O 1
ATOM 725 N N . SER A 1 95 ? 4.340 -4.165 0.634 1.00 78.94 95 SER A N 1
ATOM 726 C CA . SER A 1 95 ? 3.872 -4.963 -0.489 1.00 78.94 95 SER A CA 1
ATOM 727 C C . SER A 1 95 ? 2.359 -5.074 -0.435 1.00 78.94 95 SER A C 1
ATOM 729 O O . SER A 1 95 ? 1.800 -5.163 0.653 1.00 78.94 95 SER A O 1
ATOM 731 N N . PHE A 1 96 ? 1.691 -5.050 -1.579 1.00 77.56 96 PHE A N 1
ATOM 732 C CA . PHE A 1 96 ? 0.243 -5.120 -1.640 1.00 77.56 96 PHE A CA 1
ATOM 733 C C . PHE A 1 96 ? -0.261 -5.773 -2.927 1.00 77.56 96 PHE A C 1
ATOM 735 O O . PHE A 1 96 ? 0.460 -5.860 -3.922 1.00 77.56 96 PHE A O 1
ATOM 742 N N . SER A 1 97 ? -1.514 -6.217 -2.895 1.00 74.38 97 SER A N 1
ATOM 743 C CA . SER A 1 97 ? -2.274 -6.650 -4.068 1.00 74.38 97 SER A CA 1
ATOM 744 C C . SER A 1 97 ? -3.500 -5.754 -4.257 1.00 74.38 97 SER A C 1
ATOM 746 O O . SER A 1 97 ? -4.160 -5.342 -3.294 1.00 74.38 97 SER A O 1
ATOM 748 N N . ASP A 1 98 ? -3.802 -5.427 -5.511 1.00 70.62 98 ASP A N 1
ATOM 749 C CA . ASP A 1 98 ? -5.068 -4.804 -5.890 1.00 70.62 98 ASP A CA 1
ATOM 750 C C . ASP A 1 98 ? -6.003 -5.844 -6.527 1.00 70.62 98 ASP A C 1
ATOM 752 O O . ASP A 1 98 ? -5.607 -6.962 -6.864 1.00 70.62 98 ASP A O 1
ATOM 756 N N . ARG A 1 99 ? -7.286 -5.495 -6.669 1.00 62.75 99 ARG A N 1
ATOM 757 C CA . ARG A 1 99 ? -8.269 -6.378 -7.323 1.00 62.75 99 ARG A CA 1
ATOM 758 C C . ARG A 1 99 ? -8.087 -6.477 -8.840 1.00 62.75 99 ARG A C 1
ATOM 760 O O . ARG A 1 99 ? -8.738 -7.318 -9.451 1.00 62.75 99 ARG A O 1
ATOM 767 N N . GLY A 1 100 ? -7.272 -5.612 -9.443 1.00 60.78 100 GLY A N 1
ATOM 768 C CA . GLY A 1 100 ? -7.074 -5.564 -10.889 1.00 60.78 100 GLY A CA 1
ATOM 769 C C . GLY A 1 100 ? -6.234 -6.733 -11.391 1.00 60.78 100 GLY A C 1
ATOM 770 O O . GLY A 1 100 ? -6.517 -7.269 -12.460 1.00 60.78 100 GLY A O 1
ATOM 771 N N . SER A 1 101 ? -5.245 -7.169 -10.603 1.00 59.28 101 SER A N 1
ATOM 772 C CA . SER A 1 101 ? -4.451 -8.360 -10.906 1.00 59.28 101 SER A CA 1
ATOM 773 C C . SER A 1 101 ? -3.990 -9.073 -9.626 1.00 59.28 101 SER A C 1
ATOM 775 O O . SER A 1 101 ? -2.913 -8.779 -9.104 1.00 59.28 101 SER A O 1
ATOM 777 N N . PRO A 1 102 ? -4.762 -10.051 -9.111 1.00 55.84 102 PRO A N 1
ATOM 778 C CA . PRO A 1 102 ? -4.460 -10.724 -7.842 1.00 55.84 102 PRO A CA 1
ATOM 779 C C . PRO A 1 102 ? -3.163 -11.551 -7.867 1.00 55.84 102 PRO A C 1
ATOM 781 O O . PRO A 1 102 ? -2.677 -11.965 -6.818 1.00 55.84 102 PRO A O 1
ATOM 784 N N . LEU A 1 103 ? -2.600 -11.804 -9.054 1.00 58.78 103 LEU A N 1
ATOM 785 C CA . LEU A 1 103 ? -1.347 -12.542 -9.229 1.00 58.78 103 LEU A CA 1
ATOM 786 C C . LEU A 1 103 ? -0.109 -11.645 -9.192 1.00 58.78 103 LEU A C 1
ATOM 788 O O . LEU A 1 103 ? 1.001 -12.160 -9.066 1.00 58.78 103 LEU A O 1
ATOM 792 N N . VAL A 1 104 ? -0.280 -10.324 -9.281 1.00 63.59 104 VAL A N 1
ATOM 793 C CA . VAL A 1 104 ? 0.845 -9.394 -9.264 1.00 63.59 104 VAL A CA 1
ATOM 794 C C . VAL A 1 104 ? 0.953 -8.775 -7.881 1.00 63.59 104 VAL A C 1
ATOM 796 O O . VAL A 1 104 ? 0.058 -8.073 -7.411 1.00 63.59 104 VAL A O 1
ATOM 799 N N . ARG A 1 105 ? 2.069 -9.063 -7.208 1.00 70.44 105 ARG A N 1
ATOM 800 C CA . ARG A 1 105 ? 2.428 -8.381 -5.967 1.00 70.44 105 ARG A CA 1
ATOM 801 C C . ARG A 1 105 ? 3.169 -7.109 -6.310 1.00 70.44 105 ARG A C 1
ATOM 803 O O . ARG A 1 105 ? 4.197 -7.147 -6.985 1.00 70.44 105 ARG A O 1
ATOM 810 N N . TRP A 1 106 ? 2.650 -6.013 -5.785 1.00 75.19 106 TRP A N 1
ATOM 811 C CA . TRP A 1 106 ? 3.230 -4.690 -5.896 1.00 75.19 106 TRP A CA 1
ATOM 812 C C . TRP A 1 106 ? 3.925 -4.312 -4.597 1.00 75.19 106 TRP A C 1
ATOM 814 O O . TRP A 1 106 ? 3.690 -4.939 -3.559 1.00 75.19 106 TRP A O 1
ATOM 824 N N . GLY A 1 107 ? 4.769 -3.289 -4.630 1.00 76.69 107 GLY A N 1
ATOM 825 C CA . GLY A 1 107 ? 5.355 -2.733 -3.422 1.00 76.69 107 GLY A CA 1
ATOM 826 C C . GLY A 1 107 ? 6.275 -1.545 -3.654 1.00 76.69 107 GLY A C 1
ATOM 827 O O . GLY A 1 107 ? 6.585 -1.197 -4.789 1.00 76.69 107 GLY A O 1
ATOM 828 N N . PHE A 1 108 ? 6.717 -0.929 -2.563 1.00 76.06 108 PHE A N 1
ATOM 829 C CA . PHE A 1 108 ? 7.741 0.115 -2.557 1.00 76.06 108 PHE A CA 1
ATOM 830 C C . PHE A 1 108 ? 8.418 0.200 -1.185 1.00 76.06 108 PHE A C 1
ATOM 832 O O . PHE A 1 108 ? 7.911 -0.312 -0.182 1.00 76.06 108 PHE A O 1
ATOM 839 N N . THR A 1 109 ? 9.567 0.874 -1.136 1.00 78.06 109 THR A N 1
ATOM 840 C CA . THR A 1 109 ? 10.273 1.172 0.116 1.00 78.06 109 THR A CA 1
ATOM 841 C C . THR A 1 109 ? 9.931 2.583 0.565 1.00 78.06 109 THR A C 1
ATOM 843 O O . THR A 1 109 ? 10.266 3.535 -0.121 1.00 78.06 109 THR A O 1
ATOM 846 N N . ALA A 1 110 ? 9.293 2.731 1.720 1.00 79.25 110 ALA A N 1
ATOM 847 C CA . ALA A 1 110 ? 9.059 3.996 2.396 1.00 79.25 110 ALA A CA 1
ATOM 848 C C . ALA A 1 110 ? 10.225 4.341 3.333 1.00 79.25 110 ALA A C 1
ATOM 850 O O . ALA A 1 110 ? 10.781 3.474 4.008 1.00 79.25 110 ALA A O 1
ATOM 851 N N . LYS A 1 111 ? 10.548 5.629 3.447 1.00 83.00 111 LYS A N 1
ATOM 852 C CA . LYS A 1 111 ? 11.503 6.151 4.431 1.00 83.00 111 LYS A CA 1
ATOM 853 C C . LYS A 1 111 ? 10.912 6.122 5.840 1.00 83.00 111 LYS A C 1
ATOM 855 O O . LYS A 1 111 ? 11.622 5.868 6.807 1.00 83.00 111 LYS A O 1
ATOM 860 N N . ALA A 1 112 ? 9.616 6.397 5.948 1.00 80.50 112 ALA A N 1
ATOM 861 C CA . ALA A 1 112 ? 8.900 6.475 7.211 1.00 80.50 112 ALA A CA 1
ATOM 862 C C . ALA A 1 112 ? 7.445 6.029 7.045 1.00 80.50 112 ALA A C 1
ATOM 864 O O . ALA A 1 112 ? 6.877 6.131 5.954 1.00 80.50 112 ALA A O 1
ATOM 865 N N . ILE A 1 113 ? 6.863 5.565 8.151 1.00 80.94 113 ILE A N 1
ATOM 866 C CA . ILE A 1 113 ? 5.444 5.232 8.278 1.00 80.94 113 ILE A CA 1
ATOM 867 C C . ILE A 1 113 ? 4.883 6.003 9.470 1.00 80.94 113 ILE A C 1
ATOM 869 O O . ILE A 1 113 ? 5.535 6.098 10.510 1.00 80.94 113 ILE A O 1
ATOM 873 N N . ALA A 1 114 ? 3.672 6.532 9.327 1.00 83.12 114 ALA A N 1
ATOM 874 C CA . ALA A 1 114 ? 2.905 7.113 10.420 1.00 83.12 114 ALA A CA 1
ATOM 875 C C . ALA A 1 114 ? 1.479 6.554 10.417 1.00 83.12 114 ALA A C 1
ATOM 877 O O . ALA A 1 114 ? 0.920 6.290 9.356 1.00 83.12 114 ALA A O 1
ATOM 878 N N . ILE A 1 115 ? 0.883 6.397 11.601 1.00 80.94 115 ILE A N 1
ATOM 879 C CA . ILE A 1 115 ? -0.524 6.009 11.749 1.00 80.94 115 ILE A CA 1
ATOM 880 C C . ILE A 1 115 ? -1.238 7.066 12.581 1.00 80.94 115 ILE A C 1
ATOM 882 O O . ILE A 1 115 ? -0.720 7.509 13.608 1.00 80.94 115 ILE A O 1
ATOM 886 N N . ARG A 1 116 ? -2.433 7.453 12.140 1.00 83.12 116 ARG A N 1
ATOM 887 C CA . ARG A 1 116 ? -3.335 8.353 12.865 1.00 83.12 116 ARG A CA 1
ATOM 888 C C . ARG A 1 116 ? -4.769 7.843 12.809 1.00 83.12 116 ARG A C 1
ATOM 890 O O . ARG A 1 116 ? -5.121 7.084 11.906 1.00 83.12 116 ARG A O 1
ATOM 897 N N . ALA A 1 117 ? -5.600 8.268 13.755 1.00 83.00 117 ALA A N 1
ATOM 898 C CA . ALA A 1 117 ? -7.044 8.105 13.622 1.00 83.00 117 ALA A CA 1
ATOM 899 C C . ALA A 1 117 ? -7.527 8.872 12.380 1.00 83.00 117 ALA A C 1
ATOM 901 O O . ALA A 1 117 ? -7.054 9.979 12.110 1.00 83.00 117 ALA A O 1
ATOM 902 N N . ALA A 1 118 ? -8.442 8.280 11.618 1.00 78.50 118 ALA A N 1
ATOM 903 C CA . ALA A 1 118 ? -9.151 8.999 10.576 1.00 78.50 118 ALA A CA 1
ATOM 904 C C . ALA A 1 118 ? -10.109 9.967 11.277 1.00 78.50 118 ALA A C 1
ATOM 906 O O . ALA A 1 118 ? -11.033 9.537 11.967 1.00 78.50 118 ALA A O 1
ATOM 907 N N . THR A 1 119 ? -9.874 11.269 11.157 1.00 67.38 119 THR A N 1
ATOM 908 C CA . THR A 1 119 ? -10.840 12.265 11.619 1.00 67.38 119 THR A CA 1
ATOM 909 C C . THR A 1 119 ? -12.112 12.087 10.795 1.00 67.38 119 THR A C 1
ATOM 911 O O . THR A 1 119 ? -12.055 12.139 9.566 1.00 67.38 119 THR A O 1
ATOM 914 N N . GLN A 1 120 ? -13.246 11.835 11.454 1.00 50.38 120 GLN A N 1
ATOM 915 C CA . 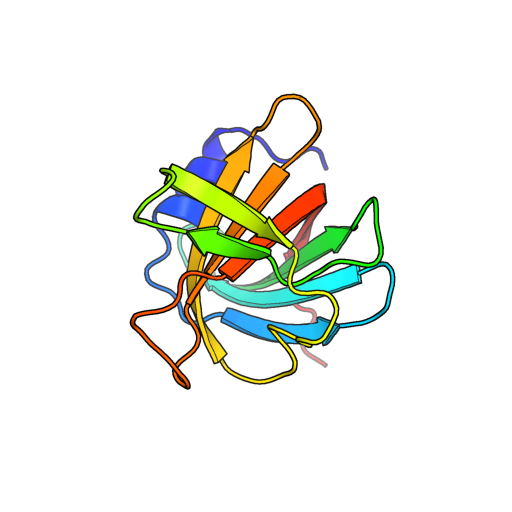GLN A 1 120 ? -14.546 11.941 10.798 1.00 50.38 120 GLN A CA 1
ATOM 916 C C . GLN A 1 120 ? -14.708 13.400 10.358 1.00 50.38 120 GLN A C 1
ATOM 918 O O . GLN A 1 120 ? -14.610 14.302 11.191 1.00 50.38 120 GLN A O 1
ATOM 923 N N . ALA A 1 121 ? -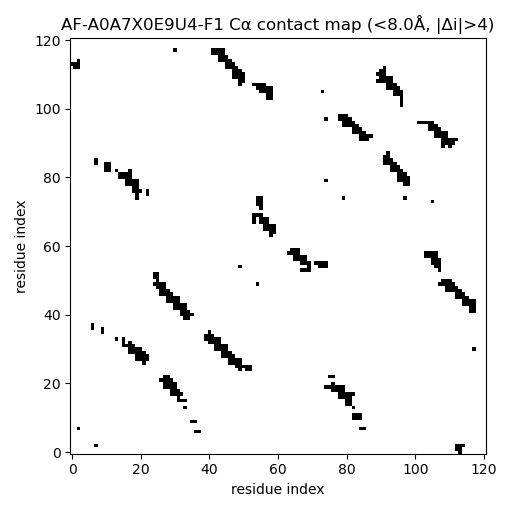14.837 13.608 9.049 1.00 42.50 121 ALA A N 1
ATOM 924 C CA . ALA A 1 121 ? -15.265 14.879 8.479 1.00 42.50 121 ALA A CA 1
ATOM 925 C C . ALA A 1 121 ? -16.778 15.041 8.654 1.00 42.50 121 ALA A C 1
ATOM 927 O O . ALA A 1 121 ? -17.482 14.007 8.564 1.00 42.50 121 ALA A O 1
#

Secondary structure (DSSP, 8-state):
----HHHHHHHHH----EEEEEE-SSEEEEEEEES-STT--EEEEEEEE-SSS---EEEETTTTEEEE-TT---S-SSEEEEEEEEEETTEEEEEEEESS-TT--EEEEESEEEEEE----

Mean predicted aligned error: 8.28 Å

Solvent-accessible surface area (backbone atoms only — not comparable to full-atom values): 6735 Å² total; per-residue (Å²): 117,84,75,47,71,68,56,39,52,49,48,52,66,45,88,39,60,30,34,56,76,44,71,62,72,48,42,40,27,34,34,35,65,41,63,70,64,88,74,44,73,47,50,29,34,40,38,34,33,39,80,50,76,59,53,19,21,40,62,39,78,89,79,72,42,76,44,82,34,81,91,47,66,44,84,71,68,53,57,32,56,40,50,39,54,44,83,50,100,80,32,34,36,40,33,34,28,40,83,89,45,78,86,50,47,34,23,34,60,18,58,46,60,42,77,45,74,50,77,85,127

Foldseek 3Di:
DAQDVVNQVVLQPDQWKWWFPDDDQFKTKTWTFDCPRVNDGAIKIKMFTAPGSQFWWWQDPVVRDTHTDSVDCPPVGGIWRHWHWDDDPQAIKIWTDDPVDNPIIIIHGGNGMDMDGDPDD